Protein AF-A0A7U4E501-F1 (afdb_monomer_lite)

Radius of gyration: 14.59 Å; chains: 1; bounding box: 34×33×41 Å

Secondary structure (DSSP, 8-state):
----HHHHS-SSPPPHHHHHHHHHHHHHHHHHHSTT--HHHHHHHHHHHHIIIIIIT--SSTTGGGTPPP---HHHHHHHHHHTTT-HHHHHHHTS-SSGGG--SHHHHHHHHHHHHHHHHHHT--GGGGGGGPPP-

pLDDT: mean 93.96, std 5.65, range [54.0, 98.25]

Organism: Runella slithyformis (strain ATCC 29530 / DSM 19594 / LMG 11500 / NCIMB 11436 / LSU 4) (NCBI:txid761193)

Foldseek 3Di:
DQDCCQWQPDADADDLVSVVVSLQVQLVVVPVVDDLDASLNSSLVVLVVCCCCCVVVPTTHPPSQLNRAARDAQQLLVLCCVVCVPPCVLCCQQVVDNHSSVRHDVVNVVSNLVSLVVVCVVVVHRNHCSCVSGDDD

Structure (mmCIF, N/CA/C/O backbone):
data_AF-A0A7U4E501-F1
#
_entry.id   AF-A0A7U4E501-F1
#
loop_
_atom_site.group_PDB
_atom_site.id
_atom_site.type_symbol
_atom_site.label_atom_id
_atom_site.label_alt_id
_atom_site.label_comp_id
_atom_site.label_asym_id
_atom_site.label_entity_id
_atom_site.label_seq_id
_atom_site.pdbx_PDB_ins_code
_atom_site.Cartn_x
_atom_site.Cartn_y
_atom_site.Cartn_z
_atom_site.occupancy
_atom_site.B_iso_or_equiv
_atom_site.auth_seq_id
_atom_site.auth_comp_id
_atom_site.auth_asym_id
_atom_site.auth_atom_id
_atom_site.pdbx_PDB_model_num
ATOM 1 N N . MET A 1 1 ? 1.446 7.705 -19.367 1.00 64.19 1 MET A N 1
ATOM 2 C CA . MET A 1 1 ? 0.940 6.312 -19.166 1.00 64.19 1 MET A CA 1
ATOM 3 C C . MET A 1 1 ? 2.035 5.530 -18.466 1.00 64.19 1 MET A C 1
ATOM 5 O O . MET A 1 1 ? 3.156 5.603 -18.958 1.00 64.19 1 MET A O 1
ATOM 9 N N . PRO A 1 2 ? 1.744 4.822 -17.362 1.00 80.88 2 PRO A N 1
ATOM 10 C CA . PRO A 1 2 ? 2.770 4.116 -16.603 1.00 80.88 2 PRO A CA 1
ATOM 11 C C . PRO A 1 2 ? 3.531 3.093 -17.443 1.00 80.88 2 PRO A C 1
ATOM 13 O O . PRO A 1 2 ? 2.929 2.353 -18.224 1.00 80.88 2 PRO A O 1
ATOM 16 N N . ASP A 1 3 ? 4.844 3.033 -17.249 1.00 86.81 3 ASP A N 1
ATOM 17 C CA . ASP A 1 3 ? 5.679 1.981 -17.813 1.00 86.81 3 ASP A CA 1
ATOM 18 C C . ASP A 1 3 ? 5.540 0.700 -16.979 1.00 86.81 3 ASP A C 1
ATOM 20 O O . ASP A 1 3 ? 6.183 0.528 -15.942 1.00 86.81 3 ASP A O 1
ATOM 24 N N . TYR A 1 4 ? 4.656 -0.195 -17.414 1.00 91.69 4 TYR A N 1
ATOM 25 C CA . TYR A 1 4 ? 4.403 -1.458 -16.725 1.00 91.69 4 TYR A CA 1
ATOM 26 C C . TYR A 1 4 ? 5.401 -2.567 -17.080 1.00 91.69 4 TYR A C 1
ATOM 28 O O . TYR A 1 4 ? 5.413 -3.590 -16.392 1.00 91.69 4 TYR A O 1
ATOM 36 N N . THR A 1 5 ? 6.253 -2.401 -18.101 1.00 90.94 5 THR A N 1
ATOM 37 C CA . THR A 1 5 ? 7.148 -3.487 -18.544 1.00 90.94 5 THR A CA 1
ATOM 38 C C . THR A 1 5 ? 8.131 -3.875 -17.440 1.00 90.94 5 THR A C 1
ATOM 40 O O . THR A 1 5 ? 8.468 -5.042 -17.295 1.00 90.94 5 THR A O 1
ATOM 43 N N . GLN A 1 6 ? 8.522 -2.928 -16.580 1.00 91.12 6 GLN A N 1
ATOM 44 C CA . GLN A 1 6 ? 9.437 -3.164 -15.452 1.00 91.12 6 GLN A CA 1
ATOM 45 C C . GLN A 1 6 ? 8.916 -4.179 -14.420 1.00 91.12 6 GLN A C 1
ATOM 47 O O . GLN A 1 6 ? 9.711 -4.853 -13.753 1.00 91.12 6 GLN A O 1
ATOM 52 N N . ILE A 1 7 ? 7.591 -4.283 -14.275 1.00 94.94 7 ILE A N 1
ATOM 53 C CA . ILE A 1 7 ? 6.948 -5.181 -13.308 1.00 94.94 7 ILE A CA 1
ATOM 54 C C . ILE A 1 7 ? 6.228 -6.360 -13.964 1.00 94.94 7 ILE A C 1
ATOM 56 O O . ILE A 1 7 ? 6.044 -7.386 -13.310 1.00 94.94 7 ILE A O 1
ATOM 60 N N . PHE A 1 8 ? 5.824 -6.239 -15.230 1.00 94.25 8 PHE A N 1
ATOM 61 C CA . PHE A 1 8 ? 5.109 -7.297 -15.945 1.00 94.25 8 PHE A CA 1
ATOM 62 C C . PHE A 1 8 ? 6.013 -8.200 -16.769 1.00 94.25 8 PHE A C 1
ATOM 64 O O . PHE A 1 8 ? 5.729 -9.393 -16.849 1.00 94.25 8 PHE A O 1
ATOM 71 N N . ASP A 1 9 ? 7.114 -7.673 -17.301 1.00 92.44 9 ASP A N 1
ATOM 72 C CA . ASP A 1 9 ? 7.977 -8.426 -18.199 1.00 92.44 9 ASP A CA 1
ATOM 73 C C . ASP A 1 9 ? 9.228 -8.913 -17.461 1.00 92.44 9 ASP A C 1
ATOM 75 O O . ASP A 1 9 ? 9.911 -8.155 -16.769 1.00 92.44 9 ASP A O 1
ATOM 79 N N . GLY A 1 10 ? 9.552 -10.195 -17.631 1.00 90.56 10 GLY A N 1
ATOM 80 C CA . GLY A 1 10 ? 10.784 -10.801 -17.133 1.00 90.56 10 GLY A CA 1
ATOM 81 C C . GLY A 1 10 ? 10.568 -12.095 -16.351 1.00 90.56 10 GLY A C 1
ATOM 82 O O . GLY A 1 10 ? 9.575 -12.274 -15.651 1.00 90.56 10 GLY A O 1
ATOM 83 N N . ASP A 1 11 ? 11.557 -12.983 -16.439 1.00 91.31 11 ASP A N 1
ATOM 84 C CA . ASP A 1 11 ? 11.488 -14.328 -15.850 1.00 91.31 11 ASP A CA 1
ATOM 85 C C . ASP A 1 11 ? 12.061 -14.396 -14.423 1.00 91.31 11 ASP A C 1
ATOM 87 O O . ASP A 1 11 ? 11.911 -15.398 -13.724 1.00 91.31 11 ASP A O 1
ATOM 91 N N . CYS A 1 12 ? 12.734 -13.334 -13.969 1.00 94.81 12 CYS A N 1
ATOM 92 C CA . CYS A 1 12 ? 13.318 -13.264 -12.631 1.00 94.81 12 CYS A CA 1
ATOM 93 C C . CYS A 1 12 ? 12.310 -12.709 -11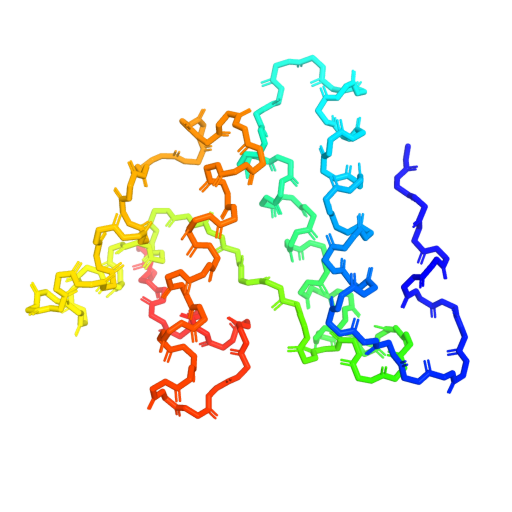.613 1.00 94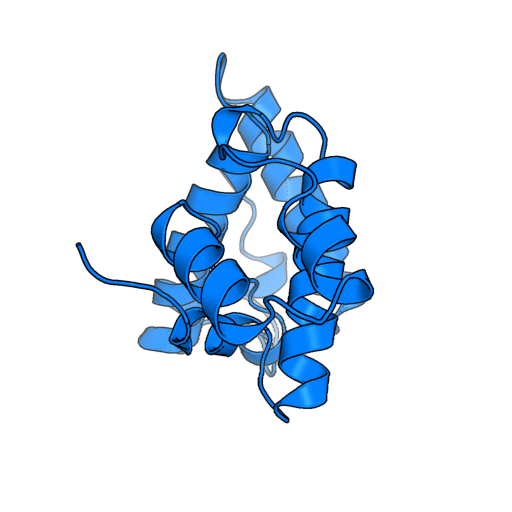.81 12 CYS A C 1
ATOM 95 O O . CYS A 1 12 ? 11.678 -11.680 -11.902 1.00 94.81 12 CYS A O 1
ATOM 97 N N . PRO A 1 13 ? 12.221 -13.300 -10.400 1.00 97.00 13 PRO A N 1
ATOM 98 C CA . PRO A 1 13 ? 11.401 -12.761 -9.325 1.00 97.00 13 PRO A CA 1
ATOM 99 C C . PRO A 1 13 ? 11.692 -11.285 -9.076 1.00 97.00 13 PRO A C 1
ATOM 101 O O . PRO A 1 13 ? 12.855 -10.882 -9.007 1.00 97.00 13 PRO A O 1
ATOM 104 N N . ILE A 1 14 ? 10.640 -10.478 -8.970 1.00 97.38 14 ILE A N 1
ATOM 105 C CA . ILE A 1 14 ? 10.785 -9.077 -8.582 1.00 97.38 14 ILE A CA 1
ATOM 106 C C . ILE A 1 14 ? 10.988 -8.986 -7.070 1.00 97.38 14 ILE A C 1
ATOM 108 O O . ILE A 1 14 ? 10.311 -9.655 -6.286 1.00 97.38 14 ILE A O 1
ATOM 112 N N . THR A 1 15 ? 11.937 -8.161 -6.648 1.00 96.94 15 THR A N 1
ATOM 113 C CA . THR A 1 15 ? 12.193 -7.889 -5.234 1.00 96.94 15 THR A CA 1
ATOM 114 C C . THR A 1 15 ? 11.315 -6.748 -4.720 1.00 96.94 15 THR A C 1
ATOM 116 O O . THR A 1 15 ? 10.884 -5.879 -5.481 1.00 96.94 15 THR A O 1
ATOM 119 N N . LYS A 1 16 ? 11.089 -6.703 -3.401 1.00 96.31 16 LYS A N 1
ATOM 120 C CA . LYS A 1 16 ? 10.369 -5.594 -2.760 1.00 96.31 16 LYS A CA 1
ATOM 121 C C . LYS A 1 16 ? 10.969 -4.214 -3.106 1.00 96.31 16 LYS A C 1
ATOM 123 O O . LYS A 1 16 ? 10.201 -3.361 -3.540 1.00 96.31 16 LYS A O 1
ATOM 128 N N . PRO A 1 17 ? 12.298 -3.978 -3.018 1.00 97.44 17 PRO A N 1
ATOM 129 C CA . PRO A 1 17 ? 12.866 -2.670 -3.356 1.00 97.44 17 PRO A CA 1
ATOM 130 C C . PRO A 1 17 ? 12.672 -2.263 -4.822 1.00 97.44 17 PRO A C 1
ATOM 132 O O . PRO A 1 17 ? 12.461 -1.084 -5.097 1.00 97.44 17 PRO A O 1
ATOM 135 N N . GLU A 1 18 ? 12.723 -3.214 -5.766 1.00 96.94 18 GLU A N 1
ATOM 136 C CA . GLU A 1 18 ? 12.417 -2.936 -7.178 1.00 96.94 18 GLU A CA 1
ATOM 137 C C . GLU A 1 18 ? 10.966 -2.477 -7.342 1.00 96.94 18 GLU A C 1
ATOM 139 O O . GLU A 1 18 ? 10.712 -1.450 -7.974 1.00 96.94 18 GLU A O 1
ATOM 144 N N . PHE A 1 19 ? 10.020 -3.206 -6.739 1.00 97.44 19 PHE A N 1
ATOM 145 C CA . PHE A 1 19 ? 8.606 -2.845 -6.778 1.00 97.44 19 PHE A CA 1
ATOM 146 C C . PHE A 1 19 ? 8.350 -1.475 -6.135 1.00 97.44 19 PHE A C 1
ATOM 148 O O . PHE A 1 19 ? 7.673 -0.639 -6.729 1.00 97.44 19 PHE A O 1
ATOM 155 N N . GLU A 1 20 ? 8.914 -1.211 -4.955 1.00 97.69 20 GLU A N 1
ATOM 156 C CA . GLU A 1 20 ? 8.740 0.062 -4.247 1.00 97.69 20 GLU A CA 1
ATOM 157 C C . GLU A 1 20 ? 9.305 1.249 -5.035 1.00 97.69 20 GLU A C 1
ATOM 159 O O . GLU A 1 20 ? 8.679 2.313 -5.085 1.00 97.69 20 GLU A O 1
ATOM 164 N N . ALA A 1 21 ? 10.471 1.074 -5.667 1.00 97.56 21 ALA A N 1
ATOM 165 C CA . ALA A 1 21 ? 11.086 2.098 -6.504 1.00 97.56 21 ALA A CA 1
ATOM 166 C C . ALA A 1 21 ? 10.223 2.404 -7.735 1.00 97.56 21 ALA A C 1
ATOM 168 O O . ALA A 1 21 ? 9.942 3.574 -8.010 1.00 97.56 21 ALA A O 1
ATOM 169 N N . TRP A 1 22 ? 9.755 1.360 -8.425 1.00 97.56 22 TRP A N 1
ATOM 170 C CA . TRP A 1 22 ? 8.853 1.494 -9.565 1.00 97.56 22 TRP A CA 1
ATOM 171 C C . TRP A 1 22 ? 7.534 2.168 -9.167 1.00 97.56 22 TRP A C 1
ATOM 173 O O . TRP A 1 22 ? 7.145 3.174 -9.762 1.00 97.56 22 TRP A O 1
ATOM 183 N N . HIS A 1 23 ? 6.882 1.684 -8.107 1.00 98.06 23 HIS A N 1
ATOM 184 C CA . HIS A 1 23 ? 5.600 2.206 -7.638 1.00 98.06 23 HIS A CA 1
ATOM 185 C C . HIS A 1 23 ? 5.716 3.689 -7.271 1.00 98.06 23 HIS A C 1
ATOM 187 O O . HIS A 1 23 ? 4.873 4.504 -7.654 1.00 98.06 23 HIS A O 1
ATOM 193 N N . ARG A 1 24 ? 6.797 4.072 -6.576 1.00 98.25 24 ARG A N 1
ATOM 194 C CA . ARG A 1 24 ? 7.082 5.473 -6.253 1.00 98.25 24 ARG A CA 1
ATOM 195 C C . ARG A 1 24 ? 7.198 6.336 -7.494 1.00 98.25 24 ARG A C 1
ATOM 197 O O . ARG A 1 24 ? 6.559 7.385 -7.554 1.00 98.25 24 ARG A O 1
ATOM 204 N N . GLN A 1 25 ? 8.006 5.902 -8.454 1.00 97.81 25 GLN A N 1
ATOM 205 C CA . GLN A 1 25 ? 8.211 6.637 -9.693 1.00 97.81 25 GLN A CA 1
ATOM 206 C C . GLN A 1 25 ? 6.885 6.815 -10.443 1.00 97.81 25 GLN A C 1
ATOM 208 O O . GLN A 1 25 ? 6.501 7.943 -10.745 1.00 97.81 25 GLN A O 1
ATOM 213 N N . THR A 1 26 ? 6.132 5.729 -10.631 1.00 97.62 26 THR A N 1
ATOM 214 C CA . THR A 1 26 ? 4.843 5.746 -11.335 1.00 97.62 26 THR A CA 1
ATOM 215 C C . THR A 1 26 ? 3.819 6.662 -10.665 1.00 97.62 26 THR A C 1
ATOM 217 O O . THR A 1 26 ? 3.159 7.448 -11.341 1.00 97.62 26 THR A O 1
ATOM 220 N N . VAL A 1 27 ? 3.680 6.615 -9.336 1.00 97.56 27 VAL A N 1
ATOM 221 C CA . VAL A 1 27 ? 2.730 7.487 -8.624 1.00 97.56 27 VAL A CA 1
ATOM 222 C C . VAL A 1 27 ? 3.090 8.962 -8.797 1.00 97.56 27 VAL A C 1
ATOM 224 O O . VAL A 1 27 ? 2.201 9.788 -9.008 1.00 97.56 27 VAL A O 1
ATOM 227 N N . LEU A 1 28 ? 4.377 9.308 -8.720 1.00 96.81 28 LEU A N 1
ATOM 228 C CA . LEU A 1 28 ? 4.828 10.688 -8.905 1.00 96.81 28 LEU A CA 1
ATOM 229 C C . LEU A 1 28 ? 4.610 11.168 -10.346 1.00 96.81 28 LEU A C 1
ATOM 231 O O . LEU A 1 28 ? 4.154 12.292 -10.543 1.00 96.81 28 LEU A O 1
ATOM 235 N N . GLU A 1 29 ? 4.854 10.314 -11.338 1.00 95.88 29 GLU A N 1
ATOM 236 C CA . GLU A 1 29 ? 4.548 10.599 -12.744 1.00 95.88 29 GLU A CA 1
ATOM 237 C C . GLU A 1 29 ? 3.048 10.825 -12.965 1.00 95.88 29 GLU A C 1
ATOM 239 O O . GLU A 1 29 ? 2.670 11.827 -13.567 1.00 95.88 29 GLU A O 1
ATOM 244 N N . MET A 1 30 ? 2.178 9.976 -12.404 1.00 95.44 30 MET A N 1
ATOM 245 C CA . MET A 1 30 ? 0.719 10.143 -12.498 1.00 95.44 30 MET A CA 1
ATOM 246 C C . MET A 1 30 ? 0.244 11.492 -11.941 1.00 95.44 30 MET A C 1
ATOM 248 O O . MET A 1 30 ? -0.655 12.114 -12.513 1.00 95.44 30 MET A O 1
ATOM 252 N N . VAL A 1 31 ? 0.843 11.951 -10.836 1.00 95.56 31 VAL A N 1
ATOM 253 C CA . VAL A 1 31 ? 0.550 13.260 -10.228 1.00 95.56 31 VAL A CA 1
ATOM 254 C C . VAL A 1 31 ? 1.021 14.411 -11.123 1.00 95.56 31 VAL A C 1
ATOM 256 O O . VAL A 1 31 ? 0.315 15.410 -11.246 1.00 95.56 31 VAL A O 1
ATOM 259 N N . ILE A 1 32 ? 2.184 14.280 -11.770 1.00 94.50 32 ILE A N 1
ATOM 260 C CA . ILE A 1 32 ? 2.704 15.284 -12.713 1.00 94.50 32 ILE A CA 1
ATOM 261 C C . ILE A 1 32 ? 1.828 15.359 -13.974 1.00 94.50 32 ILE A C 1
ATOM 263 O O . ILE A 1 32 ? 1.517 16.454 -14.440 1.00 94.50 32 ILE A O 1
ATOM 267 N N .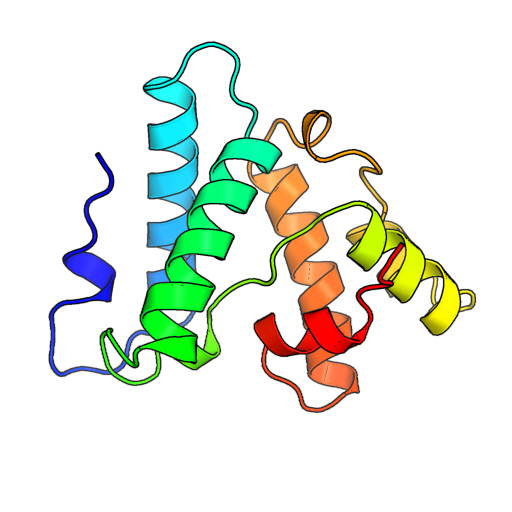 GLU A 1 33 ? 1.412 14.210 -14.515 1.00 93.75 33 GLU A N 1
ATOM 268 C CA . GLU A 1 33 ? 0.609 14.116 -15.741 1.00 93.75 33 GLU A CA 1
ATOM 269 C C . GLU A 1 33 ? -0.855 14.545 -15.536 1.00 93.75 33 GLU A C 1
ATOM 271 O O . GLU A 1 33 ? -1.509 14.957 -16.496 1.00 93.75 33 GLU A O 1
ATOM 276 N N . THR A 1 34 ? -1.382 14.471 -14.305 1.00 91.69 34 THR A N 1
ATOM 277 C CA . THR A 1 34 ? -2.806 14.716 -14.018 1.00 91.69 34 THR A CA 1
ATOM 278 C C . THR A 1 34 ? -3.007 15.868 -13.027 1.00 91.69 34 THR A C 1
ATOM 280 O O . THR A 1 34 ? -3.008 15.655 -11.809 1.00 91.69 34 THR A O 1
ATOM 283 N N . PRO A 1 35 ? -3.257 17.099 -13.517 1.00 81.81 35 PRO A N 1
ATOM 284 C CA . PRO A 1 35 ? -3.542 18.241 -12.658 1.00 81.81 35 PRO A CA 1
ATOM 285 C C . PRO A 1 35 ? -4.705 17.946 -11.697 1.00 81.81 35 PRO A C 1
ATOM 287 O O . PRO A 1 35 ? -5.765 17.487 -12.122 1.00 81.81 35 PRO A O 1
ATOM 290 N N . ASN A 1 36 ? -4.525 18.266 -10.411 1.00 88.19 36 ASN A N 1
ATOM 291 C CA . ASN A 1 36 ? -5.476 18.060 -9.300 1.00 88.19 36 ASN A CA 1
ATOM 292 C C . ASN A 1 36 ? -5.571 16.639 -8.713 1.00 88.19 36 ASN A C 1
ATOM 294 O O . ASN A 1 36 ? -6.397 16.413 -7.825 1.00 88.19 36 ASN A O 1
ATOM 298 N N . VAL A 1 37 ? -4.730 15.692 -9.136 1.00 93.50 37 VAL A N 1
ATOM 299 C CA . VAL A 1 37 ? -4.621 14.385 -8.472 1.00 93.50 37 VAL A CA 1
ATOM 300 C C . VAL A 1 37 ? -3.581 14.457 -7.357 1.00 93.50 37 VAL A C 1
ATOM 302 O O . VAL A 1 37 ? -2.454 14.892 -7.564 1.00 93.50 37 VAL A O 1
ATOM 305 N N . THR A 1 38 ? -3.957 14.027 -6.153 1.00 96.81 38 THR A N 1
ATOM 306 C CA . THR A 1 38 ? -3.012 13.879 -5.038 1.00 96.81 38 THR A CA 1
ATOM 307 C C . THR A 1 38 ? -2.327 12.520 -5.096 1.00 96.81 38 THR A C 1
ATOM 309 O O . THR A 1 38 ? -2.844 11.583 -5.708 1.00 96.81 38 THR A O 1
ATOM 312 N N . VAL A 1 39 ? -1.196 12.378 -4.401 1.00 97.56 39 VAL A N 1
ATOM 313 C CA . VAL A 1 39 ? -0.484 11.095 -4.281 1.00 97.56 39 VAL A CA 1
ATOM 314 C C . VAL A 1 39 ? -1.416 9.974 -3.822 1.00 97.56 39 VAL A C 1
ATOM 316 O O . VAL A 1 39 ? -1.393 8.894 -4.403 1.00 97.56 39 VAL A O 1
ATOM 319 N N . GLY A 1 40 ? -2.280 10.227 -2.834 1.00 97.25 40 GLY A N 1
ATOM 320 C CA . GLY A 1 40 ? -3.240 9.224 -2.369 1.00 97.25 40 GLY A CA 1
ATOM 321 C C . GLY A 1 40 ? -4.198 8.749 -3.458 1.00 97.25 40 GLY A C 1
ATOM 322 O O . GLY A 1 40 ? -4.462 7.554 -3.554 1.00 97.25 40 GLY A O 1
ATOM 323 N N . TRP A 1 41 ? -4.706 9.654 -4.300 1.00 97.00 41 TRP A N 1
ATOM 324 C CA . TRP A 1 41 ? -5.585 9.276 -5.409 1.00 97.00 41 TRP A CA 1
ATOM 325 C C . TRP A 1 41 ? -4.837 8.517 -6.504 1.00 97.00 41 TRP A C 1
ATOM 327 O O . TRP A 1 41 ? -5.336 7.490 -6.960 1.00 97.00 41 TRP A O 1
ATOM 337 N N . ALA A 1 42 ? -3.644 8.976 -6.887 1.00 97.25 42 ALA A N 1
ATOM 338 C CA . ALA A 1 42 ? -2.809 8.282 -7.864 1.00 97.25 42 ALA A CA 1
ATOM 339 C C . ALA A 1 42 ? -2.474 6.855 -7.399 1.00 97.25 42 ALA A C 1
ATOM 341 O O . ALA A 1 42 ? -2.735 5.895 -8.122 1.00 97.25 42 ALA A O 1
ATOM 342 N N . ALA A 1 43 ? -2.002 6.704 -6.159 1.00 97.62 43 ALA A N 1
ATOM 343 C CA . ALA A 1 43 ? -1.697 5.403 -5.574 1.00 97.62 43 ALA A CA 1
ATOM 344 C C . ALA A 1 43 ? -2.943 4.515 -5.433 1.00 97.62 43 ALA A C 1
ATOM 346 O O . ALA A 1 43 ? -2.878 3.324 -5.717 1.00 97.62 43 ALA A O 1
ATOM 347 N N . LYS A 1 44 ? -4.104 5.077 -5.061 1.00 96.31 44 LYS A N 1
ATOM 348 C CA . LYS A 1 44 ? -5.370 4.328 -5.005 1.00 96.31 44 LYS A CA 1
ATOM 349 C C . LYS A 1 44 ? -5.737 3.730 -6.366 1.00 96.31 44 LYS A C 1
ATOM 351 O O . LYS A 1 44 ? -6.098 2.558 -6.434 1.00 96.31 44 LYS A O 1
ATOM 356 N N . VAL A 1 45 ? -5.656 4.526 -7.433 1.00 95.94 45 VAL A N 1
ATOM 357 C CA . VAL A 1 45 ? -5.963 4.076 -8.801 1.00 95.94 45 VAL A CA 1
ATOM 358 C C . VAL A 1 45 ? -4.976 3.001 -9.251 1.00 95.94 45 VAL A C 1
ATOM 360 O O . VAL A 1 45 ? -5.399 1.962 -9.758 1.00 95.94 45 VAL A O 1
ATOM 363 N N . LEU A 1 46 ? -3.680 3.220 -9.015 1.00 96.81 46 LEU A N 1
ATOM 364 C CA . LEU A 1 46 ? -2.636 2.261 -9.360 1.00 96.81 46 LEU A CA 1
ATOM 365 C C . LEU A 1 46 ? -2.820 0.930 -8.619 1.00 96.81 46 LEU A C 1
ATOM 367 O O . LEU A 1 46 ? -2.842 -0.118 -9.256 1.00 96.81 46 LEU A O 1
ATOM 371 N N . ASN A 1 47 ? -3.037 0.965 -7.303 1.00 96.69 47 ASN A N 1
ATOM 372 C CA . ASN A 1 47 ? -3.240 -0.236 -6.489 1.00 96.69 47 ASN A CA 1
ATOM 373 C C . ASN A 1 47 ? -4.502 -0.999 -6.885 1.00 96.69 47 ASN A C 1
ATOM 375 O O . ASN A 1 47 ? -4.483 -2.225 -6.928 1.00 96.69 47 ASN A O 1
ATOM 379 N N . PHE A 1 48 ? -5.587 -0.301 -7.231 1.00 95.56 48 PHE A N 1
ATOM 380 C CA . PHE A 1 48 ? -6.804 -0.953 -7.711 1.00 95.56 48 PHE A CA 1
ATOM 381 C C . PHE A 1 48 ? -6.561 -1.711 -9.027 1.00 95.56 48 PHE A C 1
ATOM 383 O O . PHE A 1 48 ? -6.989 -2.859 -9.184 1.00 95.56 48 PHE A O 1
ATOM 390 N N . PHE A 1 49 ? -5.825 -1.091 -9.956 1.00 95.62 49 PHE A N 1
ATOM 391 C CA . PHE A 1 49 ? -5.397 -1.744 -11.190 1.00 95.62 49 PHE A CA 1
ATOM 392 C C . PHE A 1 49 ? -4.498 -2.952 -10.902 1.00 95.62 49 PHE A C 1
ATOM 394 O O . PHE A 1 49 ? -4.782 -4.046 -11.382 1.00 95.62 49 PHE A O 1
ATOM 401 N N . LEU A 1 50 ? -3.456 -2.788 -10.082 1.00 95.81 50 LEU A N 1
ATOM 402 C CA . LEU A 1 50 ? -2.505 -3.854 -9.763 1.00 95.81 50 LEU A CA 1
ATOM 403 C C . LEU A 1 50 ? -3.162 -5.028 -9.041 1.00 95.81 50 LEU A C 1
ATOM 405 O O . LEU A 1 50 ? -2.913 -6.170 -9.410 1.00 95.81 50 LEU A O 1
ATOM 409 N N . LYS A 1 51 ? -4.051 -4.778 -8.077 1.00 93.31 51 LYS A N 1
ATOM 410 C CA . LYS A 1 51 ? -4.822 -5.834 -7.412 1.00 93.31 51 LYS A CA 1
ATOM 411 C C . LYS A 1 51 ? -5.596 -6.670 -8.432 1.00 93.31 51 LYS A C 1
ATOM 413 O O . LYS A 1 51 ? -5.578 -7.894 -8.372 1.00 93.31 51 LYS A O 1
ATOM 418 N N . THR A 1 52 ? -6.252 -6.021 -9.388 1.00 91.50 52 THR A N 1
ATOM 419 C CA . THR A 1 52 ? -7.025 -6.726 -10.418 1.00 91.50 52 THR A CA 1
ATOM 420 C C . THR A 1 52 ? -6.104 -7.501 -11.366 1.00 91.50 52 THR A C 1
ATOM 422 O O . THR A 1 52 ? -6.295 -8.688 -11.605 1.00 91.50 52 THR A O 1
ATOM 425 N N . THR A 1 53 ? -5.064 -6.857 -11.883 1.00 93.62 53 THR A N 1
ATOM 426 C CA . THR A 1 53 ? -4.190 -7.439 -12.907 1.00 93.62 53 THR A CA 1
ATOM 427 C C . THR A 1 53 ? -3.283 -8.539 -12.350 1.00 93.62 53 THR A C 1
ATOM 429 O O . THR A 1 53 ? -3.141 -9.597 -12.958 1.00 93.62 53 THR A O 1
ATOM 432 N N . VAL A 1 54 ? -2.702 -8.321 -11.173 1.00 92.81 54 VAL A N 1
ATOM 433 C CA . VAL A 1 54 ? -1.722 -9.227 -10.565 1.00 92.81 54 VAL A CA 1
ATOM 434 C C . VAL A 1 54 ? -2.408 -10.277 -9.703 1.00 92.81 54 VAL A C 1
ATOM 436 O O . VAL A 1 54 ? -2.192 -11.467 -9.909 1.00 92.81 54 VAL A O 1
ATOM 439 N N . ASN A 1 55 ? -3.272 -9.868 -8.769 1.00 82.69 55 ASN A N 1
ATOM 440 C CA . ASN A 1 55 ? -3.824 -10.815 -7.793 1.00 82.69 55 ASN A CA 1
ATOM 441 C C . ASN A 1 55 ? -5.024 -11.592 -8.340 1.00 82.69 55 ASN A C 1
ATOM 443 O O . ASN A 1 55 ? -5.195 -12.754 -7.987 1.00 82.69 55 ASN A O 1
ATOM 447 N N . VAL A 1 56 ? -5.853 -10.979 -9.194 1.00 81.88 56 VAL A N 1
ATOM 448 C CA . VAL A 1 56 ? -7.018 -11.667 -9.782 1.00 81.88 56 VAL A CA 1
ATOM 449 C C . VAL A 1 56 ? -6.654 -12.360 -11.093 1.00 81.88 56 VAL A C 1
ATOM 451 O O . VAL A 1 56 ? -7.030 -13.511 -11.295 1.00 81.88 56 VAL A O 1
ATOM 454 N N . ALA A 1 57 ? -5.928 -11.681 -11.984 1.00 86.88 57 ALA A N 1
ATOM 455 C CA . ALA A 1 57 ? -5.611 -12.216 -13.309 1.00 86.88 57 ALA A CA 1
ATOM 456 C C . ALA A 1 57 ? -4.237 -12.911 -13.411 1.00 86.88 57 ALA A C 1
ATOM 458 O O . ALA A 1 57 ? -3.975 -13.563 -14.420 1.00 86.88 57 ALA A O 1
ATOM 459 N N . GLY A 1 58 ? -3.384 -12.829 -12.383 1.00 89.50 58 GLY A N 1
ATOM 460 C CA . GLY A 1 58 ? -2.112 -13.560 -12.329 1.00 89.50 58 GLY A CA 1
ATOM 461 C C . GLY A 1 58 ? -1.013 -13.021 -13.249 1.00 89.50 58 GLY A C 1
ATOM 462 O O . GLY A 1 58 ? -0.068 -13.750 -13.541 1.00 89.50 58 GLY A O 1
ATOM 463 N N . PHE A 1 59 ? -1.123 -11.778 -13.731 1.00 92.19 59 PHE A N 1
ATOM 464 C CA . PHE A 1 59 ? -0.087 -11.152 -14.558 1.00 92.19 59 PHE A CA 1
ATOM 465 C C . PHE A 1 59 ? 1.054 -10.595 -13.707 1.00 92.19 59 PHE A C 1
ATOM 467 O O . PHE A 1 59 ? 0.828 -10.054 -12.626 1.00 92.19 59 PHE A O 1
ATOM 474 N N . GLY A 1 60 ? 2.279 -10.651 -14.225 1.00 94.25 60 GLY A N 1
ATOM 475 C CA . GLY A 1 60 ? 3.439 -10.069 -13.560 1.00 94.25 60 GLY A CA 1
ATOM 476 C C . GLY A 1 60 ? 4.683 -10.933 -13.639 1.00 94.25 60 GLY A C 1
ATOM 477 O O . GLY A 1 60 ? 4.606 -12.139 -13.874 1.00 94.25 60 GLY A O 1
ATOM 478 N N . ARG A 1 61 ? 5.828 -10.318 -13.337 1.00 96.19 61 ARG A N 1
ATOM 479 C CA . ARG A 1 61 ? 7.041 -11.051 -12.965 1.00 96.19 61 ARG A CA 1
ATOM 480 C C . ARG A 1 61 ? 6.755 -11.987 -11.778 1.00 96.19 61 ARG A C 1
ATOM 482 O O . ARG A 1 61 ? 5.883 -11.678 -10.953 1.00 96.19 61 ARG A O 1
ATOM 489 N N . PRO A 1 62 ? 7.506 -13.095 -11.622 1.00 95.94 62 PRO A N 1
ATOM 490 C CA . PRO A 1 62 ? 7.358 -13.969 -10.464 1.00 95.94 62 PRO A CA 1
ATOM 491 C C . PRO A 1 62 ? 7.448 -13.187 -9.146 1.00 95.94 62 PRO A C 1
ATOM 493 O O . PRO A 1 62 ? 8.185 -12.208 -9.039 1.00 95.94 62 PRO A O 1
ATOM 496 N N . ASP A 1 63 ? 6.690 -13.625 -8.142 1.00 95.56 63 ASP A N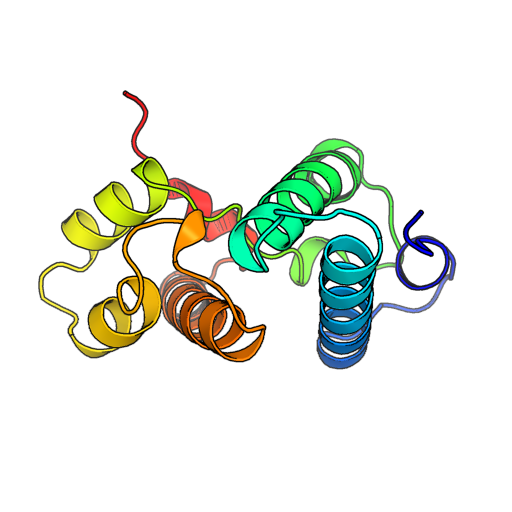 1
ATOM 497 C CA . ASP A 1 63 ? 6.597 -13.012 -6.810 1.00 95.56 63 ASP A CA 1
ATOM 498 C C . ASP A 1 63 ? 6.017 -11.588 -6.732 1.00 95.56 63 ASP A C 1
ATOM 500 O O . ASP A 1 63 ? 5.850 -11.086 -5.622 1.00 95.56 63 ASP A O 1
ATOM 504 N N . LEU A 1 64 ? 5.603 -10.962 -7.844 1.00 96.50 64 LEU A N 1
ATOM 505 C CA . LEU A 1 64 ? 5.010 -9.616 -7.822 1.00 96.50 64 LEU A CA 1
ATOM 506 C C . LEU A 1 64 ? 3.798 -9.508 -6.882 1.00 96.50 64 LEU A C 1
ATOM 508 O O . LEU A 1 64 ? 3.671 -8.526 -6.151 1.00 96.50 64 LEU A O 1
ATOM 512 N N . PHE A 1 65 ? 2.941 -10.533 -6.853 1.00 95.25 65 PHE A N 1
ATOM 513 C CA . PHE A 1 65 ? 1.750 -10.584 -5.996 1.00 95.25 65 PHE A CA 1
ATOM 514 C C . PHE A 1 65 ? 2.067 -10.396 -4.500 1.00 95.25 65 PHE A C 1
ATOM 516 O O . PHE A 1 65 ? 1.229 -9.895 -3.753 1.00 95.25 65 PHE A O 1
ATOM 523 N N . LYS A 1 66 ? 3.286 -10.744 -4.055 1.00 96.00 66 LYS A N 1
ATOM 524 C CA . LYS A 1 66 ? 3.719 -10.606 -2.655 1.00 96.00 66 LYS A CA 1
ATOM 525 C C . LYS A 1 66 ? 3.903 -9.153 -2.227 1.00 96.00 66 LYS A C 1
ATOM 527 O O . LYS A 1 66 ? 3.915 -8.877 -1.031 1.00 96.00 66 LYS A O 1
ATOM 532 N N . TRP A 1 67 ? 4.082 -8.241 -3.181 1.00 96.81 67 TRP A N 1
ATOM 533 C CA . TRP A 1 67 ? 4.447 -6.849 -2.914 1.00 96.81 67 TRP A CA 1
ATOM 534 C C . TRP A 1 67 ? 3.309 -5.866 -3.177 1.00 96.81 67 TRP A C 1
ATOM 536 O O . TRP A 1 67 ? 3.439 -4.693 -2.842 1.00 96.81 67 TRP A O 1
ATOM 546 N N . ILE A 1 68 ? 2.186 -6.320 -3.742 1.00 97.06 68 ILE A N 1
ATOM 547 C CA . ILE A 1 68 ? 1.065 -5.441 -4.078 1.00 97.06 68 ILE A CA 1
ATOM 548 C C . ILE A 1 68 ? 0.513 -4.779 -2.818 1.00 97.06 68 ILE A C 1
ATOM 550 O O . ILE A 1 68 ? 0.035 -5.441 -1.898 1.00 97.06 68 ILE A O 1
ATOM 554 N N . HIS A 1 69 ? 0.572 -3.450 -2.800 1.00 97.56 69 HIS A N 1
ATOM 555 C CA . HIS A 1 69 ? 0.015 -2.646 -1.727 1.00 97.56 69 HIS A CA 1
ATOM 556 C C . HIS A 1 69 ? -1.521 -2.715 -1.722 1.00 97.56 69 HIS A C 1
ATOM 558 O O . HIS A 1 69 ? -2.140 -2.712 -2.792 1.00 97.56 69 HIS A O 1
ATOM 564 N N . PRO A 1 70 ? -2.153 -2.678 -0.538 1.00 95.56 70 PRO A N 1
ATOM 565 C CA . PRO A 1 70 ? -3.603 -2.615 -0.432 1.00 95.56 70 PRO A CA 1
ATOM 566 C C . PRO A 1 70 ? -4.152 -1.275 -0.949 1.00 95.56 70 PRO A C 1
ATOM 568 O O . PRO A 1 70 ? -3.473 -0.239 -0.986 1.00 95.56 70 PRO A O 1
ATOM 571 N N . VAL A 1 71 ? -5.421 -1.277 -1.336 1.00 94.75 71 VAL A N 1
ATOM 572 C CA . VAL A 1 71 ? -6.189 -0.084 -1.680 1.00 94.75 71 VAL A CA 1
ATOM 573 C C . VAL A 1 71 ? -6.596 0.638 -0.397 1.00 94.75 71 VAL A C 1
ATOM 575 O O . VAL A 1 71 ? -7.428 0.168 0.372 1.00 94.75 71 VAL A O 1
ATOM 578 N N . ILE A 1 72 ? -6.038 1.830 -0.181 1.00 93.31 72 ILE A N 1
ATOM 579 C CA . ILE A 1 72 ? -6.354 2.646 0.995 1.00 93.31 72 ILE A CA 1
ATOM 580 C C . ILE A 1 72 ? -7.625 3.453 0.744 1.00 93.31 72 ILE A C 1
ATOM 582 O O . ILE A 1 72 ? -7.684 4.286 -0.169 1.00 93.31 72 ILE A O 1
ATOM 586 N N . ASP A 1 73 ? -8.631 3.268 1.598 1.00 92.12 73 ASP A N 1
ATOM 587 C CA . ASP A 1 73 ? -9.773 4.166 1.669 1.00 92.12 73 ASP A CA 1
ATOM 588 C C . ASP A 1 73 ? -10.468 4.202 3.033 1.00 92.12 73 ASP A C 1
ATOM 590 O O . ASP A 1 73 ? -9.998 3.639 4.019 1.00 92.12 73 ASP A O 1
ATOM 594 N N . LYS A 1 74 ? -11.590 4.931 3.084 1.00 92.31 74 LYS A N 1
ATOM 595 C CA . LYS A 1 74 ? -12.365 5.139 4.304 1.00 92.31 74 LYS A CA 1
ATOM 596 C C . LYS A 1 74 ? -12.792 3.823 4.965 1.00 92.31 74 LYS A C 1
ATOM 598 O O . LYS A 1 74 ? -12.687 3.731 6.182 1.00 92.31 74 LYS A O 1
ATOM 603 N N . GLY A 1 75 ? -13.276 2.848 4.198 1.00 94.19 75 GLY A N 1
ATOM 604 C CA . GLY A 1 75 ? -13.779 1.600 4.770 1.00 94.19 75 GLY A CA 1
ATOM 605 C C . GLY A 1 75 ? -12.652 0.746 5.347 1.00 94.19 75 GLY A C 1
ATOM 606 O O . GLY A 1 75 ? -12.831 0.135 6.398 1.00 94.19 75 GLY A O 1
ATOM 607 N N . LEU A 1 76 ? -11.477 0.752 4.706 1.00 94.81 76 LEU A N 1
ATOM 608 C CA . LEU A 1 76 ? -10.291 0.084 5.242 1.00 94.81 76 LEU A CA 1
ATOM 609 C C . LEU A 1 76 ? -9.822 0.738 6.550 1.00 94.81 76 LEU A C 1
ATOM 611 O O . LEU A 1 76 ? -9.586 0.042 7.534 1.00 94.81 76 LEU A O 1
ATOM 615 N N . TRP A 1 77 ? -9.744 2.073 6.595 1.00 94.62 77 TRP A N 1
ATOM 616 C CA . TRP A 1 77 ? -9.393 2.795 7.824 1.00 94.62 77 TRP A CA 1
ATOM 617 C C . TRP A 1 77 ? -10.370 2.511 8.965 1.00 94.62 77 TRP A C 1
ATOM 619 O O . TRP A 1 77 ? -9.942 2.173 10.062 1.00 94.62 77 TRP A O 1
ATOM 629 N N . GLU A 1 78 ? -11.679 2.581 8.711 1.00 94.88 78 GLU A N 1
ATOM 630 C CA . GLU A 1 78 ? -12.700 2.279 9.725 1.00 94.88 78 GLU A CA 1
ATOM 631 C C . GLU A 1 78 ? -12.634 0.825 10.219 1.00 94.88 78 GLU A C 1
ATOM 633 O O . GLU A 1 78 ? -12.963 0.542 11.370 1.00 94.88 78 GLU A O 1
ATOM 638 N N . GLY A 1 79 ? -12.213 -0.100 9.360 1.00 96.19 79 GLY A N 1
ATOM 639 C CA . GLY A 1 79 ? -11.915 -1.481 9.719 1.00 96.19 79 GLY A CA 1
ATOM 640 C C . GLY A 1 79 ? -10.740 -1.623 10.672 1.00 96.19 79 GLY A C 1
ATOM 641 O O . GLY A 1 79 ? -10.854 -2.223 11.742 1.00 96.19 79 GLY A O 1
ATOM 642 N N . ILE A 1 80 ? -9.611 -1.028 10.287 1.00 96.19 80 ILE A N 1
ATOM 643 C CA . ILE A 1 80 ? -8.370 -1.064 11.061 1.00 96.19 80 ILE A CA 1
ATOM 644 C C . ILE A 1 80 ? -8.558 -0.359 12.404 1.00 96.19 80 ILE A C 1
ATOM 646 O O . ILE A 1 80 ? -8.145 -0.900 13.424 1.00 96.19 80 ILE A O 1
ATOM 650 N N . ALA A 1 81 ? -9.202 0.811 12.433 1.00 95.94 81 ALA A N 1
ATOM 651 C CA . ALA A 1 81 ? -9.470 1.551 13.666 1.00 95.94 81 ALA A CA 1
ATOM 652 C C . ALA A 1 81 ? -10.215 0.700 14.705 1.00 95.94 81 ALA A C 1
ATOM 654 O O . ALA A 1 81 ? -9.874 0.733 15.886 1.00 95.94 81 ALA A O 1
ATOM 655 N N . ASP A 1 82 ? -11.195 -0.090 14.265 1.00 95.69 82 ASP A N 1
ATOM 656 C CA . ASP A 1 82 ? -11.957 -0.973 15.144 1.00 95.69 82 ASP A CA 1
ATOM 657 C C . ASP A 1 82 ? -11.139 -2.179 15.609 1.00 95.69 82 ASP A C 1
ATOM 659 O O . ASP A 1 82 ? -11.130 -2.498 16.801 1.00 95.69 82 ASP A O 1
ATOM 663 N N . ALA A 1 83 ? -10.442 -2.841 14.681 1.00 96.25 83 ALA A N 1
ATOM 664 C CA . ALA A 1 83 ? -9.660 -4.040 14.973 1.00 96.25 83 ALA A CA 1
ATOM 665 C C . ALA A 1 83 ? -8.415 -3.748 15.832 1.00 96.25 83 ALA A C 1
ATOM 667 O O . ALA A 1 83 ? -8.004 -4.592 16.627 1.00 96.25 83 ALA A O 1
ATOM 668 N N . TYR A 1 84 ? -7.843 -2.548 15.702 1.00 96.06 84 TYR A N 1
ATOM 669 C CA . TYR A 1 84 ? -6.574 -2.136 16.306 1.00 96.06 84 TYR A CA 1
ATOM 670 C C . TYR A 1 84 ? -6.710 -0.947 17.270 1.00 96.06 84 TYR A C 1
ATOM 672 O O . TYR A 1 84 ? -5.728 -0.258 17.539 1.00 96.06 84 TYR A O 1
ATOM 680 N N . LYS A 1 85 ? -7.899 -0.718 17.845 1.00 94.38 85 LYS A N 1
ATOM 681 C CA . LYS A 1 85 ? -8.203 0.425 18.735 1.00 94.38 85 LYS A CA 1
ATOM 682 C C . LYS A 1 85 ? -7.196 0.658 19.878 1.00 94.38 85 LYS A C 1
ATOM 684 O O . LYS A 1 85 ? -6.981 1.798 20.282 1.00 94.38 85 LYS A O 1
ATOM 689 N N . ASP A 1 86 ? -6.566 -0.409 20.373 1.00 94.94 86 ASP A N 1
ATOM 690 C CA . ASP A 1 86 ? -5.622 -0.377 21.500 1.00 94.94 86 ASP A CA 1
ATOM 691 C C . ASP A 1 86 ? -4.141 -0.368 21.052 1.00 94.94 86 ASP A C 1
ATOM 693 O O . ASP A 1 86 ? -3.231 -0.339 21.882 1.00 94.94 86 ASP A O 1
ATOM 697 N N . ARG A 1 87 ? -3.870 -0.367 19.740 1.00 94.12 87 ARG A N 1
ATOM 698 C CA . ARG A 1 87 ? -2.526 -0.444 19.144 1.00 94.12 87 ARG A CA 1
ATOM 699 C C . ARG A 1 87 ? -2.098 0.885 18.534 1.00 94.12 87 ARG A C 1
ATOM 701 O O . ARG A 1 87 ? -2.201 1.119 17.330 1.00 94.12 87 ARG A O 1
ATOM 708 N N . ARG A 1 88 ? -1.602 1.775 19.398 1.00 93.56 88 ARG A N 1
ATOM 709 C CA . ARG A 1 88 ? -1.168 3.132 19.016 1.00 93.56 88 ARG A CA 1
ATOM 710 C C . ARG A 1 88 ? -0.101 3.148 17.927 1.00 93.56 88 ARG A C 1
ATOM 712 O O . ARG A 1 88 ? -0.191 3.973 17.032 1.00 93.56 88 ARG A O 1
ATOM 719 N N . ASP A 1 89 ? 0.848 2.222 17.968 1.00 92.88 89 ASP A N 1
ATOM 720 C CA . ASP A 1 89 ? 1.917 2.078 16.975 1.00 92.88 89 ASP A CA 1
ATOM 721 C C . ASP A 1 89 ? 1.382 1.895 15.543 1.00 92.88 89 ASP A C 1
ATOM 723 O O . ASP A 1 89 ? 1.914 2.478 14.596 1.00 92.88 89 ASP A O 1
ATOM 727 N N . ILE A 1 90 ? 0.287 1.143 15.391 1.00 94.50 90 ILE A N 1
ATOM 728 C CA . ILE A 1 90 ? -0.388 0.927 14.106 1.00 94.50 90 ILE A CA 1
ATOM 729 C C . ILE A 1 90 ? -1.253 2.134 13.743 1.00 94.50 90 ILE A C 1
ATOM 731 O O . ILE A 1 90 ? -1.213 2.607 12.604 1.00 94.50 90 ILE A O 1
ATOM 735 N N . LEU A 1 91 ? -2.038 2.653 14.690 1.00 95.56 91 LEU A N 1
ATOM 736 C CA . LEU A 1 91 ? -2.969 3.753 14.424 1.00 95.56 91 LEU A CA 1
ATOM 737 C C . LEU A 1 91 ? -2.249 5.066 14.094 1.00 95.56 91 LEU A C 1
ATOM 739 O O . LEU A 1 91 ? -2.670 5.769 13.179 1.00 95.56 91 LEU A O 1
ATOM 743 N N . GLU A 1 92 ? -1.138 5.377 14.764 1.00 95.50 92 GLU A N 1
ATOM 744 C CA . GLU A 1 92 ? -0.340 6.582 14.501 1.00 95.50 92 GLU A CA 1
ATOM 745 C C . GLU A 1 92 ? 0.235 6.600 13.079 1.00 95.50 92 GLU A C 1
ATOM 747 O O . GLU A 1 92 ? 0.330 7.669 12.477 1.00 95.50 92 GLU A O 1
ATOM 752 N N . LYS A 1 93 ? 0.559 5.430 12.511 1.00 95.50 93 LYS A N 1
ATOM 753 C CA . LYS A 1 93 ? 1.014 5.294 11.119 1.00 95.50 93 LYS A CA 1
ATOM 754 C C . LYS A 1 93 ? -0.148 5.271 10.127 1.00 95.50 93 LYS A C 1
ATOM 756 O O . LYS A 1 93 ? -0.208 6.087 9.210 1.00 95.50 93 LYS A O 1
ATOM 761 N N . THR A 1 94 ? -1.097 4.355 10.319 1.00 94.31 94 THR A N 1
ATOM 762 C CA . THR A 1 94 ? -2.185 4.100 9.358 1.00 94.31 94 THR A CA 1
ATOM 763 C C . THR A 1 94 ? -3.185 5.252 9.257 1.00 94.31 94 THR A C 1
ATOM 765 O O . THR A 1 94 ? -3.709 5.495 8.173 1.00 94.31 94 THR A O 1
ATOM 768 N N . HIS A 1 95 ? -3.422 5.983 10.353 1.00 93.25 95 HIS A N 1
ATOM 769 C CA . HIS A 1 95 ? -4.395 7.081 10.436 1.00 93.25 95 HIS A CA 1
ATOM 770 C C . HIS A 1 95 ? -3.745 8.468 10.500 1.00 93.25 95 HIS A C 1
ATOM 772 O O . HIS A 1 95 ? -4.431 9.457 10.776 1.00 93.25 95 HIS A O 1
ATOM 778 N N . TYR A 1 96 ? -2.443 8.561 10.202 1.00 87.62 96 TYR A N 1
ATOM 779 C CA . TYR A 1 96 ? -1.722 9.832 10.088 1.00 87.62 96 TYR A CA 1
ATOM 780 C C . TYR A 1 96 ? -2.437 10.822 9.144 1.00 87.62 96 TYR A C 1
ATOM 782 O O . TYR A 1 96 ? -2.500 12.026 9.404 1.00 87.62 96 TYR A O 1
ATOM 790 N N . ARG A 1 97 ? -3.058 10.301 8.075 1.00 90.62 97 ARG A N 1
ATOM 791 C CA . ARG A 1 97 ? -4.062 10.989 7.249 1.00 90.62 97 ARG A CA 1
ATOM 792 C C . ARG A 1 97 ? -5.360 10.187 7.271 1.00 90.62 97 ARG A C 1
ATOM 794 O O . ARG A 1 97 ? -5.325 8.966 7.226 1.00 90.62 97 ARG A O 1
ATOM 801 N N . GLN A 1 98 ? -6.501 10.876 7.288 1.00 83.12 98 GLN A N 1
ATOM 802 C CA . GLN A 1 98 ? -7.829 10.241 7.375 1.00 83.12 98 GLN A CA 1
ATOM 803 C C . GLN A 1 98 ? -8.676 10.401 6.102 1.00 83.12 98 GLN A C 1
ATOM 805 O O . GLN A 1 98 ? -9.846 10.015 6.059 1.00 83.12 98 GLN A O 1
ATOM 810 N N . LYS A 1 99 ? -8.118 11.014 5.053 1.00 91.69 99 LYS A N 1
ATOM 811 C CA . LYS A 1 99 ? -8.753 11.127 3.735 1.00 91.69 99 LYS A CA 1
ATOM 812 C C . LYS A 1 99 ? -7.702 10.908 2.662 1.00 91.69 99 LYS A C 1
ATOM 814 O O . LYS A 1 99 ? -6.618 11.475 2.734 1.00 91.69 99 LYS A O 1
ATOM 819 N N . VAL A 1 100 ? -8.058 10.153 1.624 1.00 93.56 100 VAL A N 1
ATOM 820 C CA . VAL A 1 100 ? -7.166 9.853 0.487 1.00 93.56 100 VAL A CA 1
ATOM 821 C C . VAL A 1 100 ? -6.633 11.137 -0.164 1.00 93.56 100 VAL A C 1
ATOM 823 O O . VAL A 1 100 ? -5.457 11.233 -0.499 1.00 93.56 100 VAL A O 1
ATOM 826 N N . LYS A 1 101 ? -7.477 12.172 -0.262 1.00 94.31 101 LYS A N 1
ATOM 827 C CA . LYS A 1 101 ? -7.090 13.488 -0.793 1.00 94.31 101 LYS A CA 1
ATOM 828 C C . LYS A 1 101 ? -6.075 14.255 0.070 1.00 94.31 101 LYS A C 1
ATOM 830 O O . LYS A 1 101 ? -5.462 15.183 -0.432 1.00 94.31 101 LYS A O 1
ATOM 835 N N . ASP A 1 102 ? -5.906 13.896 1.342 1.00 95.31 102 ASP A N 1
ATOM 83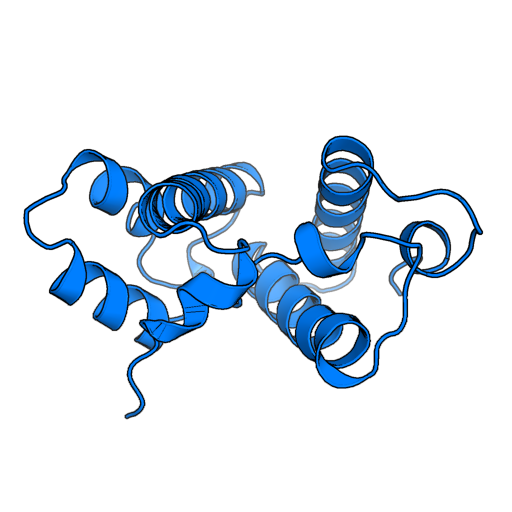6 C CA . ASP A 1 102 ? -4.975 14.578 2.253 1.00 95.31 102 ASP A CA 1
ATOM 837 C C . ASP A 1 102 ? -3.572 13.927 2.222 1.00 95.31 102 ASP A C 1
ATOM 839 O O . ASP A 1 102 ? -2.645 14.415 2.863 1.00 95.31 102 ASP A O 1
ATOM 843 N N . ILE A 1 103 ? -3.399 12.839 1.461 1.00 96.62 103 ILE A N 1
ATOM 844 C CA . ILE A 1 103 ? -2.108 12.200 1.177 1.00 96.62 103 ILE A CA 1
ATOM 845 C C . ILE A 1 103 ? -1.497 12.920 -0.032 1.00 96.62 103 ILE A C 1
ATOM 847 O O . ILE A 1 103 ? -1.865 12.649 -1.181 1.00 96.62 103 ILE A O 1
ATOM 851 N N . VAL A 1 104 ? -0.610 13.881 0.231 1.00 96.31 104 VAL A N 1
ATOM 852 C CA . VAL A 1 104 ? -0.098 14.824 -0.782 1.00 96.31 104 VAL A CA 1
ATOM 853 C C . VAL A 1 104 ? 1.347 14.552 -1.188 1.00 96.31 104 VAL A C 1
ATOM 855 O O . VAL A 1 104 ? 1.739 14.912 -2.293 1.00 96.31 104 VAL A O 1
ATOM 858 N N . THR A 1 105 ? 2.127 13.881 -0.343 1.00 97.00 105 THR A N 1
ATOM 859 C CA . THR A 1 105 ? 3.489 13.434 -0.652 1.00 97.00 105 THR A CA 1
ATOM 860 C C . THR A 1 105 ? 3.581 11.914 -0.661 1.00 97.00 105 THR A C 1
ATOM 862 O O . THR A 1 105 ? 2.803 11.221 -0.005 1.00 97.00 105 THR A O 1
ATOM 865 N N . TYR A 1 106 ? 4.578 11.378 -1.368 1.00 97.44 106 TYR A N 1
ATOM 866 C CA . TYR A 1 106 ? 4.846 9.940 -1.322 1.00 97.44 106 TYR A CA 1
ATOM 867 C C . TYR A 1 106 ? 5.261 9.465 0.078 1.00 97.44 106 TYR A C 1
ATOM 869 O O . TYR A 1 106 ? 4.955 8.340 0.445 1.00 97.44 106 TYR A O 1
ATOM 877 N N . ASN A 1 107 ? 5.868 10.330 0.896 1.00 97.25 107 ASN A N 1
ATOM 878 C CA . ASN A 1 107 ? 6.201 9.995 2.282 1.00 97.25 107 ASN A CA 1
ATOM 879 C C . ASN A 1 107 ? 4.948 9.856 3.166 1.00 97.25 107 ASN A C 1
ATOM 881 O O . ASN A 1 107 ? 4.927 8.985 4.035 1.00 97.25 107 ASN A O 1
ATOM 885 N N . ASP A 1 108 ? 3.894 10.660 2.934 1.00 96.88 108 ASP A N 1
ATOM 886 C CA . ASP A 1 108 ? 2.594 10.457 3.600 1.00 96.88 108 ASP A CA 1
ATOM 887 C C . ASP A 1 108 ? 2.063 9.049 3.279 1.00 96.88 108 ASP A C 1
ATOM 889 O O . ASP A 1 108 ? 1.652 8.312 4.172 1.00 96.88 108 ASP A O 1
ATOM 893 N N . TYR A 1 109 ? 2.099 8.670 1.996 1.00 97.69 109 TYR A N 1
ATOM 894 C CA . TYR A 1 109 ? 1.645 7.361 1.528 1.00 97.69 109 TYR A CA 1
ATOM 895 C C . TYR A 1 109 ? 2.483 6.219 2.115 1.00 97.69 109 TYR A C 1
ATOM 897 O O . TYR A 1 109 ? 1.931 5.272 2.667 1.00 97.69 109 TYR A O 1
ATOM 905 N N . GLN A 1 110 ? 3.810 6.336 2.052 1.00 97.31 110 GLN A N 1
ATOM 906 C CA . GLN A 1 110 ? 4.742 5.335 2.563 1.00 97.31 110 GLN A CA 1
ATOM 907 C C . GLN A 1 110 ? 4.554 5.096 4.064 1.00 97.31 110 GLN A C 1
ATOM 909 O O . GLN A 1 110 ? 4.512 3.949 4.490 1.00 97.31 110 GLN A O 1
ATOM 914 N N . THR A 1 111 ? 4.344 6.155 4.853 1.00 97.19 111 THR A N 1
ATOM 915 C CA . THR A 1 111 ? 4.072 6.032 6.296 1.00 97.19 111 THR A CA 1
ATOM 916 C C . THR A 1 111 ? 2.841 5.166 6.571 1.00 97.19 111 THR A C 1
ATOM 918 O O . THR A 1 111 ? 2.842 4.356 7.499 1.00 97.19 111 THR A O 1
ATOM 921 N N . ILE A 1 112 ? 1.792 5.312 5.753 1.00 97.06 112 ILE A N 1
ATOM 922 C CA . ILE A 1 112 ? 0.577 4.501 5.873 1.00 97.06 112 ILE A CA 1
ATOM 923 C C . ILE A 1 112 ? 0.874 3.052 5.484 1.00 97.06 112 ILE A C 1
ATOM 925 O O . ILE A 1 112 ? 0.514 2.160 6.246 1.00 97.06 112 ILE A O 1
ATOM 929 N N . ILE A 1 113 ? 1.560 2.815 4.357 1.00 97.12 113 ILE A N 1
ATOM 930 C CA . ILE A 1 113 ? 1.943 1.465 3.910 1.00 97.12 113 ILE A CA 1
ATOM 931 C C . ILE A 1 113 ? 2.773 0.742 4.968 1.00 97.12 113 ILE A C 1
ATOM 933 O O . ILE A 1 113 ? 2.438 -0.384 5.308 1.00 97.12 113 ILE A O 1
ATOM 937 N N . GLU A 1 114 ? 3.764 1.393 5.578 1.00 96.12 114 GLU A N 1
ATOM 938 C CA . GLU A 1 114 ? 4.525 0.813 6.693 1.00 96.12 114 GLU A CA 1
ATOM 939 C C . GLU A 1 114 ? 3.616 0.390 7.856 1.00 96.12 114 GLU A C 1
ATOM 941 O O . GLU A 1 114 ? 3.816 -0.662 8.455 1.00 96.12 114 GLU A O 1
ATOM 946 N N . GLY A 1 115 ? 2.598 1.192 8.181 1.00 96.50 115 GLY A N 1
ATOM 947 C CA . GLY A 1 115 ? 1.603 0.829 9.190 1.00 96.50 115 GLY A CA 1
ATOM 948 C C . GLY A 1 115 ? 0.786 -0.407 8.805 1.00 96.50 115 GLY A C 1
ATOM 949 O O . GLY A 1 115 ? 0.505 -1.245 9.659 1.00 96.50 115 GLY A O 1
ATOM 950 N N . LEU A 1 116 ? 0.433 -0.547 7.526 1.00 96.88 116 LEU A N 1
ATOM 951 C CA . LEU A 1 116 ? -0.269 -1.725 7.006 1.00 96.88 116 LEU A CA 1
ATOM 952 C C . LEU A 1 116 ? 0.645 -2.955 6.958 1.00 96.88 116 LEU A C 1
ATOM 954 O O . LEU A 1 116 ? 0.192 -4.060 7.231 1.00 96.88 116 LEU A O 1
ATOM 958 N N . GLU A 1 117 ? 1.938 -2.780 6.694 1.00 96.19 117 GLU A N 1
ATOM 959 C CA . GLU A 1 117 ? 2.917 -3.867 6.748 1.00 96.19 117 GLU A CA 1
ATOM 960 C C . GLU A 1 117 ? 3.096 -4.423 8.160 1.00 96.19 117 GLU A C 1
ATOM 962 O O . GLU A 1 117 ? 3.262 -5.631 8.309 1.00 96.19 117 GLU A O 1
ATOM 967 N N . LEU A 1 118 ? 3.010 -3.585 9.201 1.00 96.69 118 LEU A N 1
ATOM 968 C CA . LEU A 1 118 ? 3.000 -4.065 10.588 1.00 96.69 118 LEU A CA 1
ATOM 969 C C . LEU A 1 118 ? 1.800 -4.982 10.854 1.00 96.69 118 LEU A C 1
ATOM 971 O O . LEU A 1 118 ? 1.958 -6.033 11.473 1.00 96.69 118 LEU A 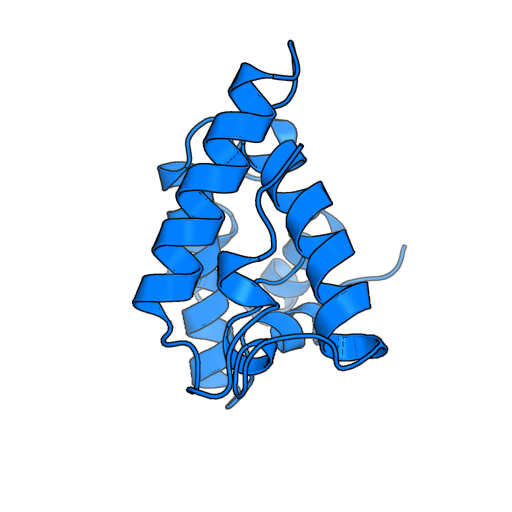O 1
ATOM 975 N N . ILE A 1 119 ? 0.618 -4.612 10.348 1.00 97.25 119 ILE A N 1
ATOM 976 C CA . ILE A 1 119 ? -0.585 -5.453 10.432 1.00 97.25 119 ILE A CA 1
ATOM 977 C C . ILE A 1 119 ? -0.363 -6.762 9.667 1.00 97.25 119 ILE A C 1
ATOM 979 O O . ILE A 1 119 ? -0.626 -7.838 10.204 1.00 97.25 119 ILE A O 1
ATOM 983 N N . ALA A 1 120 ? 0.150 -6.684 8.436 1.00 97.06 120 ALA A N 1
ATOM 984 C CA . ALA A 1 120 ? 0.387 -7.859 7.606 1.00 97.06 120 ALA A CA 1
ATOM 985 C C . ALA A 1 120 ? 1.367 -8.837 8.278 1.00 97.06 120 ALA A C 1
ATOM 987 O O . ALA A 1 120 ? 1.101 -10.034 8.358 1.00 97.06 120 ALA A O 1
ATOM 988 N N . GLN A 1 121 ? 2.463 -8.325 8.842 1.00 95.81 121 GLN A N 1
ATOM 989 C CA . GLN A 1 121 ? 3.440 -9.124 9.584 1.00 95.81 121 GLN A CA 1
ATOM 990 C C . GLN A 1 121 ? 2.827 -9.796 10.813 1.00 95.81 121 GLN A C 1
ATOM 992 O O . GLN A 1 121 ? 3.049 -10.985 11.029 1.00 95.81 121 GLN A O 1
ATOM 997 N N . GLU A 1 122 ? 2.039 -9.062 11.601 1.00 95.44 122 GLU A N 1
ATOM 998 C CA . GLU A 1 122 ? 1.368 -9.603 12.787 1.00 95.44 122 GLU A CA 1
ATOM 999 C C . GLU A 1 122 ? 0.406 -10.748 12.443 1.00 95.44 122 GLU A C 1
ATOM 1001 O O . GLU A 1 122 ? 0.298 -11.718 13.193 1.00 95.44 122 GLU A O 1
ATOM 1006 N N . ARG A 1 123 ? -0.280 -10.645 11.301 1.00 95.12 123 ARG A N 1
ATOM 1007 C CA . ARG A 1 123 ? -1.275 -11.623 10.842 1.00 95.12 123 ARG A CA 1
ATOM 1008 C C . ARG A 1 123 ? -0.691 -12.765 10.007 1.00 95.12 123 ARG A C 1
ATOM 1010 O O . ARG A 1 123 ? -1.386 -13.750 9.774 1.00 95.12 123 ARG A O 1
ATOM 1017 N N . GLY A 1 124 ? 0.571 -12.670 9.584 1.00 96.19 124 GLY A N 1
ATOM 1018 C CA . GLY A 1 124 ? 1.177 -13.625 8.650 1.00 96.19 124 GLY A CA 1
ATOM 1019 C C . GLY A 1 124 ? 0.629 -13.495 7.224 1.00 96.19 124 GLY A C 1
ATOM 1020 O O . GLY A 1 124 ? 0.488 -14.490 6.519 1.00 96.19 124 GLY A O 1
ATOM 1021 N N . TYR A 1 125 ? 0.280 -12.275 6.830 1.00 96.25 125 TYR A N 1
ATOM 1022 C CA . TYR A 1 125 ? -0.405 -11.921 5.591 1.00 96.25 125 TYR A CA 1
ATOM 1023 C C . TYR A 1 125 ? 0.532 -11.316 4.549 1.00 96.25 125 TYR A C 1
ATOM 1025 O O . TYR A 1 125 ? 1.602 -10.794 4.877 1.00 96.25 125 TYR A O 1
ATOM 1033 N N . LEU A 1 126 ? 0.089 -11.318 3.290 1.00 95.25 126 LEU A N 1
ATOM 1034 C CA . LEU A 1 126 ? 0.639 -10.414 2.285 1.00 95.25 126 LEU A CA 1
ATOM 1035 C C . LEU A 1 126 ? 0.094 -8.992 2.506 1.00 95.25 126 LEU A C 1
ATOM 1037 O O . LEU A 1 126 ? -0.977 -8.825 3.095 1.00 95.25 126 LEU A O 1
ATOM 1041 N N . PRO A 1 127 ? 0.779 -7.944 2.010 1.00 94.94 127 PRO A N 1
ATOM 1042 C CA . PRO A 1 127 ? 0.326 -6.566 2.194 1.00 94.94 127 PRO A CA 1
ATOM 1043 C C . PRO A 1 127 ? -1.110 -6.324 1.706 1.00 94.94 127 PRO A C 1
ATOM 1045 O O . PRO A 1 127 ? -1.871 -5.618 2.365 1.00 94.94 127 PRO A O 1
ATOM 1048 N N . VAL A 1 128 ? -1.505 -6.935 0.585 1.00 94.62 128 VAL A N 1
ATOM 1049 C CA . VAL A 1 128 ? -2.859 -6.793 0.030 1.00 94.62 128 VAL A CA 1
ATOM 1050 C C . VAL A 1 128 ? -3.945 -7.456 0.887 1.00 94.62 128 VAL A C 1
ATOM 1052 O O . VAL A 1 128 ? -5.083 -6.993 0.882 1.00 94.62 128 VAL A O 1
ATOM 1055 N N . ASP A 1 129 ? -3.615 -8.490 1.665 1.00 95.25 129 ASP A N 1
ATOM 1056 C CA . ASP A 1 129 ? -4.603 -9.235 2.461 1.00 95.25 129 ASP A CA 1
ATOM 1057 C C . ASP A 1 129 ? -5.109 -8.424 3.665 1.00 95.25 129 ASP A C 1
ATOM 1059 O O . ASP A 1 129 ? -6.153 -8.735 4.232 1.00 95.25 129 ASP A O 1
ATOM 1063 N N . VAL A 1 130 ? -4.431 -7.322 4.017 1.00 96.06 130 VAL A N 1
ATOM 1064 C CA . VAL A 1 130 ? -4.911 -6.341 5.011 1.00 96.06 130 VAL A CA 1
ATOM 1065 C C . VAL A 1 130 ? -6.269 -5.750 4.607 1.00 96.06 130 VAL A C 1
ATOM 1067 O O . VAL A 1 130 ? -7.012 -5.252 5.451 1.00 96.06 130 VAL A O 1
ATOM 1070 N N . GLU A 1 131 ? -6.652 -5.846 3.334 1.00 94.56 131 GLU A N 1
ATOM 1071 C CA . GLU A 1 131 ? -8.002 -5.504 2.892 1.00 94.56 131 GLU A CA 1
ATOM 1072 C C . GLU A 1 131 ? -9.110 -6.373 3.519 1.00 94.56 131 GLU A C 1
ATOM 1074 O O . GLU A 1 131 ? -10.275 -6.005 3.401 1.00 94.56 131 GLU A O 1
ATOM 1079 N N . GLU A 1 132 ? -8.804 -7.455 4.252 1.00 94.94 132 GLU A N 1
ATOM 1080 C CA . GLU A 1 132 ? -9.808 -8.194 5.042 1.00 94.94 132 GLU A CA 1
ATOM 1081 C C . GLU A 1 132 ? -10.550 -7.312 6.057 1.00 94.94 132 GLU A C 1
ATOM 1083 O O . GLU A 1 132 ? -11.691 -7.595 6.417 1.00 94.94 132 GLU A O 1
ATOM 1088 N N . PHE A 1 133 ? -9.906 -6.238 6.529 1.00 95.44 133 PHE A N 1
ATOM 1089 C CA . PHE A 1 133 ? -10.506 -5.322 7.495 1.00 95.44 133 PHE A CA 1
ATOM 1090 C C . PHE A 1 133 ? -11.521 -4.389 6.839 1.00 95.44 133 PHE A C 1
ATOM 1092 O O . PHE A 1 133 ? -12.223 -3.664 7.541 1.00 95.44 133 PHE A O 1
ATOM 1099 N N . TRP A 1 134 ? -11.606 -4.365 5.508 1.00 94.56 134 TRP A N 1
ATOM 1100 C CA . TRP A 1 134 ? -12.456 -3.429 4.795 1.00 94.56 134 TRP A CA 1
ATOM 1101 C C . TRP A 1 134 ? -13.924 -3.612 5.180 1.00 94.56 134 TRP A C 1
ATOM 1103 O O . TRP A 1 134 ? -14.544 -4.643 4.929 1.00 94.56 134 TRP A O 1
ATOM 1113 N N . LYS A 1 135 ? -14.500 -2.572 5.786 1.00 91.56 135 LYS A N 1
ATOM 1114 C CA . LYS A 1 135 ? -15.932 -2.526 6.064 1.00 91.56 135 LYS A CA 1
ATOM 1115 C C . LYS A 1 135 ? -16.702 -2.138 4.811 1.00 91.56 135 LYS A C 1
ATOM 1117 O O . LYS A 1 135 ? -16.520 -1.035 4.285 1.00 91.56 135 LYS A O 1
ATOM 1122 N N . GLU A 1 136 ? -17.589 -3.025 4.375 1.00 76.44 136 GLU A N 1
ATOM 1123 C CA . GLU A 1 136 ? -18.652 -2.671 3.441 1.00 76.44 136 GLU A CA 1
ATOM 1124 C C . GLU A 1 136 ? -19.609 -1.686 4.123 1.00 76.44 136 GLU A C 1
ATOM 1126 O O . GLU A 1 136 ? -19.878 -1.778 5.324 1.00 76.44 136 GLU A O 1
ATOM 1131 N N . LYS A 1 137 ? -20.077 -0.698 3.361 1.00 54.00 137 LYS A N 1
ATOM 1132 C CA . LYS A 1 137 ? -21.153 0.190 3.800 1.00 54.00 137 LYS A CA 1
ATOM 1133 C C . LYS A 1 137 ? -22.503 -0.384 3.428 1.00 54.00 137 LYS A C 1
ATOM 1135 O O . LYS A 1 137 ? -22.616 -0.853 2.276 1.00 54.00 137 LYS A O 1
#

Sequence (137 aa):
MPDYTQIFDGDCPITKPEFEAWHRQTVLEMVIETPNVTVGWAAKVLNFFLKTTVNVAGFGRPDLFKWIHPVIDKGLWEGIADAYKDRRDILEKTHYRQKVKDIVTYNDYQTIIEGLELIAQERGYLPVDVEEFWKEK